Protein AF-A0A0J7Y2G0-F1 (afdb_monomer)

Organism: NCBI:txid1420583

Solvent-accessible surface area (backbone atoms only — not comparable to full-atom values): 8431 Å² total; per-residue (Å²): 136,88,83,89,79,89,82,92,79,82,90,81,89,77,84,87,79,93,72,87,75,72,84,76,80,70,81,78,85,70,76,70,76,78,75,73,81,81,51,70,70,56,50,53,44,25,52,51,48,52,50,52,51,54,52,43,63,71,36,90,88,48,54,68,71,57,38,49,31,46,49,54,36,55,74,76,39,59,58,64,57,55,28,54,51,38,51,50,55,43,61,77,36,67,92,77,60,54,88,86,39,66,67,56,44,44,53,48,46,35,45,72,37,67,49,72,80,78,76,79,74,79,73,79,76,83,81,129

Structure (mmCIF, N/CA/C/O backbone):
data_AF-A0A0J7Y2G0-F1
#
_entry.id   AF-A0A0J7Y2G0-F1
#
loop_
_atom_site.group_PDB
_atom_site.id
_atom_site.type_symbol
_atom_site.label_atom_id
_atom_site.label_alt_id
_atom_site.label_comp_id
_atom_site.label_asym_id
_atom_site.label_entity_id
_atom_site.label_seq_id
_atom_site.pdbx_PDB_ins_code
_atom_site.Cartn_x
_atom_site.Cartn_y
_atom_site.Cartn_z
_atom_site.occupancy
_atom_site.B_iso_or_equiv
_atom_site.auth_seq_id
_atom_site.auth_comp_id
_atom_site.auth_asym_id
_atom_site.auth_atom_id
_atom_site.pdbx_PDB_model_num
ATOM 1 N N . MET A 1 1 ? -41.825 3.985 -41.864 1.00 41.22 1 MET A N 1
ATOM 2 C CA . MET A 1 1 ? -43.175 3.892 -42.458 1.00 41.22 1 MET A CA 1
ATOM 3 C C . MET A 1 1 ? -44.177 4.258 -41.371 1.00 41.22 1 MET A C 1
ATOM 5 O O . MET A 1 1 ? -44.039 3.718 -40.279 1.00 41.22 1 MET A O 1
ATOM 9 N N . PRO A 1 2 ? -45.068 5.230 -41.613 1.00 50.19 2 PRO A N 1
ATOM 10 C CA . PRO A 1 2 ? -46.095 5.662 -40.667 1.00 50.19 2 PRO A CA 1
ATOM 11 C C . PRO A 1 2 ? -47.352 4.769 -40.748 1.00 50.19 2 PRO A C 1
ATOM 13 O O . PRO A 1 2 ? -47.432 3.907 -41.618 1.00 50.19 2 PRO A O 1
ATOM 16 N N . MET A 1 3 ? -48.331 5.090 -39.890 1.00 41.53 3 MET A N 1
ATOM 17 C CA . MET A 1 3 ? -49.769 4.744 -39.920 1.00 41.53 3 MET A CA 1
ATOM 18 C C . MET A 1 3 ? -50.265 3.602 -39.017 1.00 41.53 3 MET A C 1
ATOM 20 O O . MET A 1 3 ? -50.385 2.443 -39.398 1.00 41.53 3 MET A O 1
ATOM 24 N N . ASP A 1 4 ? -50.611 4.047 -37.807 1.00 54.41 4 ASP A N 1
ATOM 25 C CA . ASP A 1 4 ? -51.839 3.804 -37.038 1.00 54.41 4 ASP A CA 1
ATOM 26 C C . ASP A 1 4 ? -53.012 3.124 -37.779 1.00 54.41 4 ASP A C 1
ATOM 28 O O . ASP A 1 4 ? -53.429 3.576 -38.849 1.00 54.41 4 ASP A O 1
ATOM 32 N N . ARG A 1 5 ? -53.602 2.097 -37.148 1.00 55.16 5 ARG A N 1
ATOM 33 C CA . ARG A 1 5 ? -54.989 1.666 -37.380 1.00 55.16 5 ARG A CA 1
ATOM 34 C C . ARG A 1 5 ? -55.643 1.214 -36.075 1.00 55.16 5 ARG A C 1
ATOM 36 O O . ARG A 1 5 ? -55.357 0.150 -35.533 1.00 55.16 5 ARG A O 1
ATOM 43 N N . SER A 1 6 ? -56.571 2.051 -35.637 1.00 50.25 6 SER A N 1
ATOM 44 C CA . SER A 1 6 ? -57.633 1.811 -34.668 1.00 50.25 6 SER A CA 1
ATOM 45 C C . SER A 1 6 ? -58.366 0.474 -34.856 1.00 50.25 6 SER A C 1
ATOM 47 O O . SER A 1 6 ? -58.675 0.111 -35.985 1.00 50.25 6 SER A O 1
ATOM 49 N N . THR A 1 7 ? -58.788 -0.159 -33.753 1.00 52.06 7 THR A N 1
ATOM 50 C CA . THR A 1 7 ? -60.197 -0.572 -33.558 1.00 52.06 7 THR A CA 1
ATOM 51 C C . THR A 1 7 ? -60.456 -0.930 -32.095 1.00 52.06 7 THR A C 1
ATOM 53 O O . THR A 1 7 ? -59.913 -1.891 -31.560 1.00 52.06 7 THR A O 1
ATOM 56 N N . ALA A 1 8 ? -61.313 -0.135 -31.461 1.00 52.88 8 ALA A N 1
ATOM 57 C CA . ALA A 1 8 ? -61.912 -0.386 -30.162 1.00 52.88 8 ALA A CA 1
ATOM 58 C C . ALA A 1 8 ? -63.005 -1.454 -30.274 1.00 52.88 8 ALA A C 1
ATOM 60 O O . ALA A 1 8 ? -63.907 -1.269 -31.082 1.00 52.88 8 ALA A O 1
ATOM 61 N N . TRP A 1 9 ? -62.989 -2.492 -29.431 1.00 51.31 9 TRP A N 1
ATOM 62 C CA . TRP A 1 9 ? -64.177 -3.301 -29.133 1.00 51.31 9 TRP A CA 1
ATOM 63 C C . TRP A 1 9 ? -64.248 -3.626 -27.635 1.00 51.31 9 TRP A C 1
ATOM 65 O O . TRP A 1 9 ? -63.486 -4.424 -27.105 1.00 51.31 9 TRP A O 1
ATOM 75 N N . ALA A 1 10 ? -65.195 -2.937 -27.000 1.00 48.22 10 ALA A N 1
ATOM 76 C CA . ALA A 1 10 ? -66.141 -3.403 -25.990 1.00 48.22 10 ALA A CA 1
ATOM 77 C C . ALA A 1 10 ? -65.649 -4.182 -24.753 1.00 48.22 10 ALA A C 1
ATOM 79 O O . ALA A 1 10 ? -65.245 -5.341 -24.787 1.00 48.22 10 ALA A O 1
ATOM 80 N N . ALA A 1 11 ? -65.895 -3.527 -23.620 1.00 53.88 11 ALA A N 1
ATOM 81 C CA . ALA A 1 11 ? -65.981 -4.063 -22.275 1.00 53.88 11 ALA A CA 1
ATOM 82 C C . ALA A 1 11 ? -66.800 -5.364 -22.156 1.00 53.88 11 ALA A C 1
ATOM 84 O O . ALA A 1 11 ? -67.909 -5.475 -22.681 1.00 53.88 11 ALA A O 1
ATOM 85 N N . ARG A 1 12 ? -66.314 -6.279 -21.311 1.00 54.59 12 ARG A N 1
ATOM 86 C CA . ARG A 1 12 ? -67.153 -7.212 -20.551 1.00 54.59 12 ARG A CA 1
ATOM 87 C C . ARG A 1 12 ? -66.717 -7.231 -19.089 1.00 54.59 12 ARG A C 1
ATOM 89 O O . ARG A 1 12 ? -65.697 -7.808 -18.733 1.00 54.59 12 ARG A O 1
ATOM 96 N N . LEU A 1 13 ? -67.522 -6.572 -18.261 1.00 54.97 13 LEU A N 1
ATOM 97 C CA . LEU A 1 13 ? -67.602 -6.782 -16.819 1.00 54.97 13 LEU A CA 1
ATOM 98 C C . LEU A 1 13 ? -68.386 -8.074 -16.550 1.00 54.97 13 LEU A C 1
ATOM 100 O O . LEU A 1 13 ? -69.525 -8.186 -16.993 1.00 54.97 13 LEU A O 1
ATOM 104 N N . ALA A 1 14 ? -67.790 -9.006 -15.808 1.00 49.25 14 ALA A N 1
ATOM 105 C CA . ALA A 1 14 ? -68.461 -10.020 -14.981 1.00 49.25 14 ALA A CA 1
ATOM 106 C C . ALA A 1 14 ? -67.375 -10.660 -14.094 1.00 49.25 14 ALA A C 1
ATOM 108 O O . ALA A 1 14 ? -66.516 -11.384 -14.579 1.00 49.25 14 ALA A O 1
ATOM 109 N N . LEU A 1 15 ? -67.150 -10.137 -12.890 1.00 51.38 15 LEU A N 1
ATOM 110 C CA . LEU A 1 15 ? -67.677 -10.665 -11.627 1.00 51.38 15 LEU A CA 1
ATOM 111 C C . LEU A 1 15 ? -67.374 -12.159 -11.392 1.00 51.38 15 LEU A C 1
ATOM 113 O O . LEU A 1 15 ? -68.073 -13.032 -11.890 1.00 51.38 15 LEU A O 1
ATOM 117 N N . GLY A 1 16 ? -66.391 -12.399 -10.518 1.00 50.69 16 GLY A N 1
ATOM 118 C CA . GLY A 1 16 ? -66.382 -13.536 -9.599 1.00 50.69 16 GLY A CA 1
ATOM 119 C C . GLY A 1 16 ? -65.687 -14.807 -10.078 1.00 50.69 16 GLY A C 1
ATOM 120 O O . GLY A 1 16 ? -66.295 -15.635 -10.736 1.00 50.69 16 GLY A O 1
ATOM 121 N N . LEU A 1 17 ? -64.469 -15.035 -9.584 1.00 45.19 17 LEU A N 1
ATOM 122 C CA . LEU A 1 17 ? -64.137 -16.306 -8.940 1.00 45.19 17 LEU A CA 1
ATOM 123 C C . LEU A 1 17 ? -63.012 -16.053 -7.929 1.00 45.19 17 LEU A C 1
ATOM 125 O O . LEU A 1 17 ? -61.891 -15.695 -8.285 1.00 45.19 17 LEU A O 1
ATOM 129 N N . ALA A 1 18 ? -63.349 -16.186 -6.650 1.00 54.09 18 ALA A N 1
ATOM 130 C CA . ALA A 1 18 ? -62.392 -16.198 -5.562 1.00 54.09 18 ALA A CA 1
ATOM 131 C C . ALA A 1 18 ? -61.466 -17.411 -5.727 1.00 54.09 18 ALA A C 1
ATOM 133 O O . ALA A 1 18 ? -61.916 -18.552 -5.638 1.00 54.09 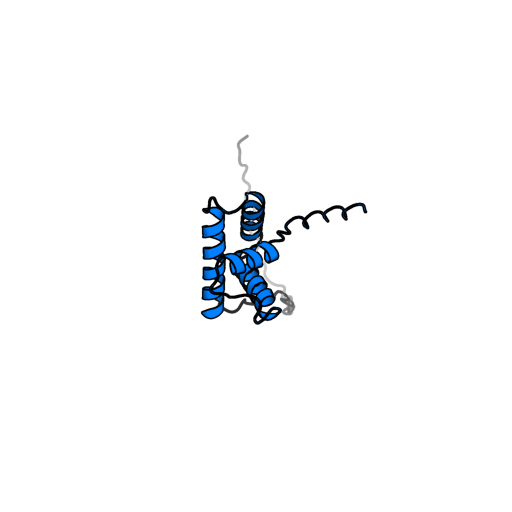18 ALA A O 1
ATOM 134 N N . ILE A 1 19 ? -60.176 -17.163 -5.942 1.00 53.34 19 ILE A N 1
ATOM 135 C CA . ILE A 1 19 ? -59.127 -18.156 -5.727 1.00 53.34 19 ILE A CA 1
ATOM 136 C C . ILE A 1 19 ? -58.265 -17.597 -4.606 1.00 53.34 19 ILE A C 1
ATOM 138 O O . ILE A 1 19 ? -57.60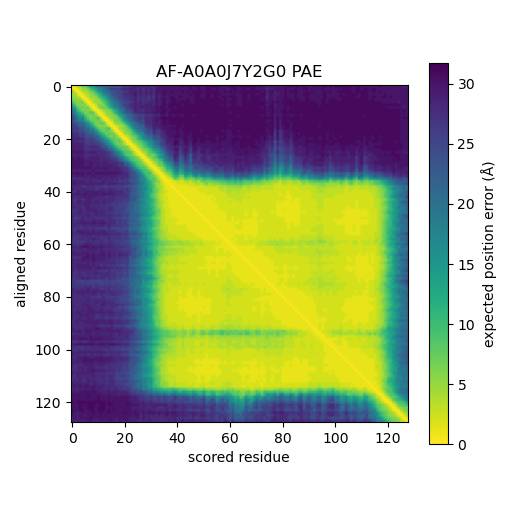0 -16.574 -4.759 1.00 53.34 19 ILE A O 1
ATOM 142 N N . ALA A 1 20 ? -58.351 -18.252 -3.453 1.00 53.19 20 ALA A N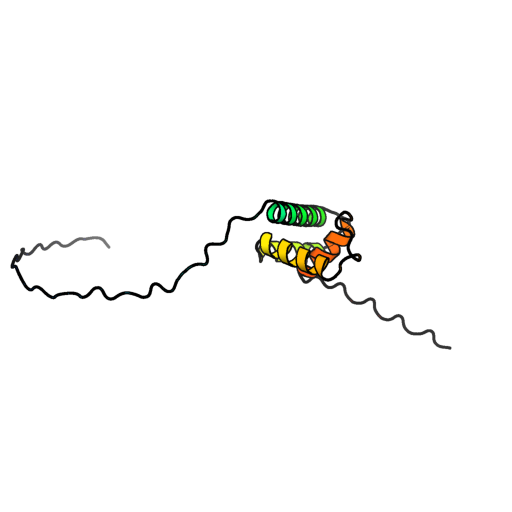 1
ATOM 143 C CA . ALA A 1 20 ? -57.481 -18.031 -2.316 1.00 53.19 20 ALA A CA 1
ATOM 144 C C . ALA A 1 20 ? -56.028 -18.259 -2.752 1.00 53.19 20 ALA A C 1
ATOM 146 O O . ALA A 1 20 ? -55.572 -19.394 -2.874 1.00 53.19 20 ALA A O 1
ATOM 147 N N . VAL A 1 21 ? -55.305 -17.172 -3.014 1.00 52.56 21 VAL A N 1
ATOM 148 C CA . VAL A 1 21 ? -53.859 -17.220 -3.207 1.00 52.56 21 VAL A CA 1
ATOM 149 C C . VAL A 1 21 ? -53.255 -17.189 -1.812 1.00 52.56 21 VAL A C 1
ATOM 151 O O . VAL A 1 21 ? -53.257 -16.160 -1.137 1.00 52.56 21 VAL A O 1
ATOM 154 N N . MET A 1 22 ? -52.810 -18.352 -1.341 1.00 52.72 22 MET A N 1
ATOM 155 C CA . MET A 1 22 ? -51.942 -18.436 -0.171 1.00 52.72 22 MET A CA 1
ATOM 156 C C . MET A 1 22 ? -50.759 -17.476 -0.363 1.00 52.72 22 MET A C 1
ATOM 158 O O . MET A 1 22 ? -50.237 -17.398 -1.481 1.00 52.72 22 MET A O 1
ATOM 162 N N . PRO A 1 23 ? -50.294 -16.760 0.676 1.00 47.72 23 PRO A N 1
ATOM 163 C CA . PRO A 1 23 ? -49.044 -16.036 0.570 1.00 47.72 23 PRO A CA 1
ATOM 164 C C . PRO A 1 23 ? -47.945 -17.090 0.434 1.00 47.72 23 PRO A C 1
ATOM 166 O O . PRO A 1 23 ? -47.540 -17.720 1.410 1.00 47.72 23 PRO A O 1
ATOM 169 N N . ALA A 1 24 ? -47.490 -17.325 -0.795 1.00 50.59 24 ALA A N 1
ATOM 170 C CA . ALA A 1 24 ? -46.229 -17.997 -1.022 1.00 50.59 24 ALA A CA 1
ATOM 171 C C . ALA A 1 24 ? -45.169 -17.123 -0.351 1.00 50.59 24 ALA A C 1
ATOM 173 O O . ALA A 1 24 ? -44.831 -16.046 -0.842 1.00 50.59 24 ALA A O 1
ATOM 174 N N . ALA A 1 25 ? -44.714 -17.556 0.824 1.00 58.78 25 ALA A N 1
ATOM 175 C CA . ALA A 1 25 ? -43.542 -17.018 1.478 1.00 58.78 25 ALA A CA 1
ATOM 176 C C . ALA A 1 25 ? -42.366 -17.237 0.526 1.00 58.78 25 ALA A C 1
ATOM 178 O O . ALA A 1 25 ? -41.772 -18.312 0.480 1.00 58.78 25 ALA A O 1
ATOM 179 N N . VAL A 1 26 ? -42.085 -16.232 -0.299 1.00 57.34 26 VAL A N 1
ATOM 180 C CA . VAL A 1 26 ? -40.882 -16.196 -1.117 1.00 57.34 26 VAL A CA 1
ATOM 181 C C . VAL A 1 26 ? -39.725 -16.103 -0.124 1.00 57.34 26 VAL A C 1
ATOM 183 O O . VAL A 1 26 ? -39.682 -15.139 0.647 1.00 57.34 26 VAL A O 1
ATOM 186 N N . PRO A 1 27 ? -38.802 -17.077 -0.063 1.00 50.53 27 PRO A N 1
ATOM 187 C CA . PRO A 1 27 ? -37.613 -16.909 0.741 1.00 50.53 27 PRO A CA 1
ATOM 188 C C . PRO A 1 27 ? -36.753 -15.890 -0.001 1.00 50.53 27 PRO A C 1
ATOM 190 O O . PRO A 1 27 ? -36.046 -16.220 -0.951 1.00 50.53 27 PRO A O 1
ATOM 193 N N . THR A 1 28 ? -36.846 -14.626 0.400 1.00 54.00 28 THR A N 1
ATOM 194 C CA . THR A 1 28 ? -35.978 -13.549 -0.078 1.00 54.00 28 THR A CA 1
ATOM 195 C C . THR A 1 28 ? -34.577 -13.762 0.501 1.00 54.00 28 THR A C 1
ATOM 197 O O . THR A 1 28 ? -34.122 -13.051 1.393 1.00 54.00 28 THR A O 1
ATOM 200 N N . GLN A 1 29 ? -33.884 -14.794 0.022 1.00 57.25 29 GLN A N 1
ATOM 201 C CA . GLN A 1 29 ? -32.471 -15.039 0.280 1.00 57.25 29 GLN A CA 1
ATOM 202 C C . GLN A 1 29 ? -31.641 -14.121 -0.615 1.00 57.25 29 GLN A C 1
ATOM 204 O O . GLN A 1 29 ? -31.003 -14.538 -1.572 1.00 57.25 29 GLN A O 1
ATOM 209 N N . ALA A 1 30 ? -31.677 -12.835 -0.303 1.00 55.62 30 ALA A N 1
ATOM 210 C CA . ALA A 1 30 ? -30.682 -11.881 -0.757 1.00 55.62 30 ALA A CA 1
ATOM 211 C C . ALA A 1 30 ? -30.544 -10.810 0.323 1.00 55.62 30 ALA A C 1
ATOM 213 O O . ALA A 1 30 ? -30.818 -9.632 0.113 1.00 55.62 30 ALA A O 1
ATOM 214 N N . MET A 1 31 ? -30.128 -11.236 1.519 1.00 50.62 31 MET A N 1
ATOM 215 C CA . MET A 1 31 ? -29.483 -10.316 2.443 1.00 50.62 31 MET A CA 1
ATOM 216 C C . MET A 1 31 ? -28.144 -9.937 1.811 1.00 50.62 31 MET A C 1
ATOM 218 O O . MET A 1 31 ? -27.126 -10.589 2.039 1.00 50.62 31 MET A O 1
ATOM 222 N N . ALA A 1 32 ? -28.153 -8.892 0.981 1.00 57.25 32 ALA A N 1
ATOM 223 C CA . ALA A 1 32 ? -26.965 -8.083 0.792 1.00 57.25 32 ALA A CA 1
ATOM 224 C C . ALA A 1 32 ? -26.495 -7.725 2.203 1.00 57.25 32 ALA A C 1
ATOM 226 O O . ALA A 1 32 ? -27.213 -7.047 2.939 1.00 57.25 32 ALA A O 1
ATOM 227 N N . GLN A 1 33 ? -25.365 -8.293 2.628 1.00 57.53 33 GLN A N 1
ATOM 228 C CA . GLN A 1 33 ? -24.786 -7.992 3.927 1.00 57.53 33 GLN A CA 1
ATOM 229 C C . GLN A 1 33 ? -24.625 -6.477 3.987 1.00 57.53 33 GLN A C 1
ATOM 231 O O . GLN A 1 33 ? -23.818 -5.915 3.246 1.00 57.53 33 GLN A O 1
ATOM 236 N N . ALA A 1 34 ? -25.442 -5.818 4.808 1.00 59.06 34 ALA A N 1
ATOM 237 C CA . ALA A 1 34 ? -25.317 -4.395 5.046 1.00 59.06 34 ALA A CA 1
ATOM 238 C C . ALA A 1 34 ? -23.909 -4.175 5.601 1.00 59.06 34 ALA A C 1
ATOM 240 O O . ALA A 1 34 ? -23.596 -4.580 6.722 1.00 59.06 34 ALA A O 1
ATOM 241 N N . GLN A 1 35 ? -23.029 -3.623 4.769 1.00 67.56 35 GLN A N 1
ATOM 242 C CA . GLN A 1 35 ? -21.672 -3.303 5.173 1.00 67.56 35 GLN A CA 1
ATOM 243 C C . GLN A 1 35 ? -21.788 -2.219 6.239 1.00 67.56 35 GLN A C 1
ATOM 245 O O . GLN A 1 35 ? -22.334 -1.145 5.983 1.00 67.56 35 GLN A O 1
ATOM 250 N N . ALA A 1 36 ? -21.340 -2.534 7.454 1.00 80.56 36 ALA A N 1
ATOM 251 C CA . ALA A 1 36 ? -21.305 -1.563 8.532 1.00 80.56 36 ALA A CA 1
ATOM 252 C C . ALA A 1 36 ? -20.517 -0.328 8.077 1.00 80.56 36 ALA A C 1
ATOM 254 O O . ALA A 1 36 ? -19.524 -0.446 7.352 1.00 80.56 36 ALA A O 1
ATOM 255 N N . ALA A 1 37 ? -20.966 0.854 8.501 1.00 89.25 37 ALA A N 1
ATOM 256 C CA . ALA A 1 37 ? -20.246 2.086 8.219 1.00 89.25 37 ALA A CA 1
ATOM 257 C C . ALA A 1 37 ? -18.790 1.973 8.721 1.00 89.25 37 ALA A C 1
ATOM 259 O O . ALA A 1 37 ? -18.561 1.422 9.804 1.00 89.25 37 ALA A O 1
ATOM 260 N N . PRO A 1 38 ? -17.804 2.476 7.958 1.00 89.44 38 PRO A N 1
ATOM 261 C CA . PRO A 1 38 ? -16.406 2.364 8.338 1.00 89.44 38 PRO A CA 1
ATOM 262 C C . PRO A 1 38 ? -16.113 3.169 9.609 1.00 89.44 38 PRO A C 1
ATOM 264 O O . PRO A 1 38 ? -16.612 4.277 9.812 1.00 89.44 38 PRO A O 1
ATOM 267 N N . THR A 1 39 ? -15.269 2.609 10.468 1.00 95.88 39 THR A N 1
ATOM 268 C CA . THR A 1 39 ? -14.765 3.284 11.670 1.00 95.88 39 THR A CA 1
ATOM 269 C C . THR A 1 39 ? -13.769 4.391 11.303 1.00 95.88 39 THR A C 1
ATOM 271 O O . THR A 1 39 ? -13.165 4.365 10.230 1.00 95.88 39 THR A O 1
ATOM 274 N N . LYS A 1 40 ? -13.521 5.336 12.224 1.00 96.25 40 LYS A N 1
ATOM 275 C CA . LYS A 1 40 ? -12.488 6.377 12.036 1.00 96.25 40 LYS A CA 1
ATOM 276 C C . LYS A 1 40 ? -11.117 5.780 11.712 1.00 96.25 40 LYS A C 1
ATOM 278 O O . LYS A 1 40 ? -10.506 6.182 10.736 1.00 96.25 40 LYS A O 1
ATOM 283 N N . ALA A 1 41 ? -10.695 4.751 12.449 1.00 94.50 41 ALA A N 1
ATOM 284 C CA . ALA A 1 41 ? -9.411 4.093 12.215 1.00 94.50 41 ALA A CA 1
ATOM 285 C C . ALA A 1 41 ? -9.302 3.465 10.811 1.00 94.50 41 ALA A C 1
ATOM 287 O O . ALA A 1 41 ? -8.242 3.520 10.190 1.00 94.50 41 ALA A O 1
ATOM 288 N N . GLN A 1 42 ? -10.396 2.899 10.286 1.00 94.62 42 GLN A N 1
ATOM 289 C CA . GLN A 1 42 ? -10.426 2.361 8.921 1.00 94.62 42 GLN A CA 1
ATOM 290 C C . GLN A 1 42 ? -10.326 3.471 7.870 1.00 94.62 42 GLN A C 1
ATOM 292 O O . GLN A 1 42 ? -9.608 3.311 6.885 1.00 94.62 42 GLN A O 1
ATOM 297 N N . LEU A 1 43 ? -11.012 4.597 8.086 1.00 96.50 43 LEU A N 1
ATOM 298 C CA . LEU A 1 43 ? -10.924 5.763 7.206 1.00 96.50 43 LEU A CA 1
ATOM 299 C C . LEU A 1 43 ? -9.525 6.387 7.229 1.00 96.50 43 LEU A C 1
ATOM 301 O O . LEU A 1 43 ? -8.989 6.690 6.167 1.00 96.50 43 LEU A O 1
ATOM 305 N N . ASP A 1 44 ? -8.914 6.517 8.407 1.00 96.00 44 ASP A N 1
ATOM 306 C CA . ASP A 1 44 ? -7.561 7.056 8.567 1.00 96.00 44 ASP A CA 1
ATOM 307 C C . ASP A 1 44 ? -6.524 6.171 7.860 1.00 96.00 44 ASP A C 1
ATOM 309 O O . ASP A 1 44 ? -5.664 6.674 7.135 1.00 96.00 44 ASP A O 1
ATOM 313 N N . SER A 1 45 ? -6.640 4.845 8.006 1.00 95.25 45 SER A N 1
ATOM 314 C CA . SER A 1 45 ? -5.784 3.884 7.299 1.00 95.25 45 SER A CA 1
ATOM 315 C C . SER A 1 45 ? -5.956 3.987 5.779 1.00 95.25 45 SER A C 1
ATOM 317 O O . SER A 1 45 ? -4.973 4.115 5.045 1.00 95.25 45 SER A O 1
ATOM 319 N N . ALA A 1 46 ? -7.200 4.022 5.291 1.00 96.69 46 ALA A N 1
ATOM 320 C CA . ALA A 1 46 ? -7.500 4.171 3.868 1.00 96.69 46 ALA A CA 1
ATOM 321 C C . ALA A 1 46 ? -6.968 5.490 3.286 1.00 96.69 46 ALA A C 1
ATOM 323 O O . ALA A 1 46 ? -6.340 5.490 2.224 1.00 96.69 46 ALA A O 1
ATOM 324 N N . ALA A 1 47 ? -7.167 6.604 3.992 1.00 96.88 47 ALA A N 1
ATOM 325 C CA . ALA A 1 47 ? -6.664 7.912 3.590 1.00 96.88 47 ALA A CA 1
ATOM 326 C C . ALA A 1 47 ? -5.131 7.939 3.553 1.00 96.88 47 ALA A C 1
ATOM 328 O O . ALA A 1 47 ? -4.542 8.484 2.616 1.00 96.88 47 ALA A O 1
ATOM 329 N N . TYR A 1 48 ? -4.478 7.319 4.538 1.00 96.25 48 TYR A N 1
ATOM 330 C CA . TYR A 1 48 ? -3.024 7.228 4.581 1.00 96.25 48 TYR A CA 1
ATOM 331 C C . TYR A 1 48 ? -2.466 6.404 3.415 1.00 96.25 48 TYR A C 1
ATOM 333 O O . TYR A 1 48 ? -1.559 6.865 2.721 1.00 96.25 48 TYR A O 1
ATOM 341 N N . VAL A 1 49 ? -3.046 5.234 3.132 1.00 97.25 49 VAL A N 1
ATOM 342 C CA . VAL A 1 49 ? -2.664 4.410 1.974 1.00 97.25 49 VAL A CA 1
ATOM 343 C C . VAL A 1 49 ? -2.836 5.189 0.674 1.00 97.25 49 VAL A C 1
ATOM 345 O O . VAL A 1 49 ? -1.898 5.264 -0.119 1.00 97.25 49 VAL A O 1
ATOM 348 N N . LEU A 1 50 ? -3.986 5.837 0.473 1.00 97.25 50 LEU A N 1
ATOM 349 C CA . LEU A 1 50 ? -4.239 6.631 -0.729 1.00 97.25 50 LEU A CA 1
ATOM 350 C C . LEU A 1 50 ? -3.222 7.770 -0.891 1.00 97.25 50 LEU A C 1
ATOM 352 O O . LEU A 1 50 ? -2.725 7.998 -1.996 1.00 97.25 50 LEU A O 1
ATOM 356 N N . ARG A 1 51 ? -2.874 8.462 0.202 1.00 96.81 51 ARG A N 1
ATOM 357 C CA . ARG A 1 51 ? -1.836 9.502 0.206 1.00 96.81 51 ARG A CA 1
ATOM 358 C C . ARG A 1 51 ? -0.494 8.946 -0.265 1.00 96.81 51 ARG A C 1
ATOM 360 O O . ARG A 1 51 ? 0.104 9.536 -1.159 1.00 96.81 51 ARG A O 1
ATOM 367 N N . ILE A 1 52 ? -0.037 7.827 0.303 1.00 97.44 52 ILE A N 1
ATOM 368 C CA . ILE A 1 52 ? 1.241 7.204 -0.077 1.00 97.44 52 ILE A CA 1
ATOM 369 C C . ILE A 1 52 ? 1.241 6.824 -1.557 1.00 97.44 52 ILE A C 1
ATOM 371 O O . ILE A 1 52 ? 2.190 7.157 -2.266 1.00 97.44 52 ILE A O 1
ATOM 375 N N . VAL A 1 53 ? 0.166 6.200 -2.048 1.00 97.44 53 VAL A N 1
ATOM 376 C CA . VAL A 1 53 ? 0.065 5.833 -3.467 1.00 97.44 53 VAL A CA 1
ATOM 377 C C . VAL A 1 53 ? 0.103 7.069 -4.360 1.00 97.44 53 VAL A C 1
ATOM 379 O O . VAL A 1 53 ? 0.860 7.108 -5.325 1.00 97.44 53 VAL A O 1
ATOM 382 N N . THR A 1 54 ? -0.656 8.109 -4.021 1.00 96.62 54 THR A N 1
ATOM 383 C CA . THR A 1 54 ? -0.713 9.341 -4.821 1.00 96.62 54 THR A CA 1
ATOM 384 C C . THR A 1 54 ? 0.652 10.029 -4.871 1.00 96.62 54 THR A C 1
ATOM 386 O O . THR A 1 54 ? 1.109 10.417 -5.946 1.00 96.62 54 THR A O 1
ATOM 389 N N . SER A 1 55 ? 1.348 10.116 -3.733 1.00 97.06 55 SER A N 1
ATOM 390 C CA . SER A 1 55 ? 2.718 10.632 -3.671 1.00 97.06 55 SER A CA 1
ATOM 391 C C . SER A 1 55 ? 3.691 9.788 -4.498 1.00 97.06 55 SER A C 1
ATOM 393 O O . SER A 1 55 ? 4.533 10.347 -5.194 1.00 97.06 55 SER A O 1
ATOM 395 N N . ALA A 1 56 ? 3.561 8.459 -4.486 1.00 96.81 56 ALA A N 1
ATOM 396 C CA . ALA A 1 56 ? 4.402 7.576 -5.289 1.00 96.81 56 ALA A CA 1
ATOM 397 C C . ALA A 1 56 ? 4.167 7.753 -6.798 1.00 96.81 56 ALA A C 1
ATOM 399 O O . ALA A 1 56 ? 5.126 7.819 -7.562 1.00 96.81 56 ALA A O 1
ATOM 400 N N . LEU A 1 57 ? 2.911 7.896 -7.233 1.00 96.81 57 LEU A N 1
ATOM 401 C CA . LEU A 1 57 ? 2.570 8.142 -8.639 1.00 96.81 57 LEU A CA 1
ATOM 402 C C . LEU A 1 57 ? 3.155 9.471 -9.150 1.00 96.81 57 LEU A C 1
ATOM 404 O O . LEU A 1 57 ? 3.640 9.539 -10.282 1.00 96.81 57 LEU A O 1
ATOM 408 N N . GLN A 1 58 ? 3.162 10.501 -8.301 1.00 96.75 58 GLN A N 1
ATOM 409 C CA . GLN A 1 58 ? 3.696 11.832 -8.612 1.00 96.75 58 GLN A CA 1
ATOM 410 C C . GLN A 1 58 ? 5.223 11.941 -8.474 1.00 96.75 58 GLN A C 1
ATOM 412 O O . GLN A 1 58 ? 5.817 12.883 -8.989 1.00 96.75 58 GLN A O 1
ATOM 417 N N . SER A 1 59 ? 5.871 10.999 -7.788 1.00 96.44 59 SER A N 1
ATOM 418 C CA . SER A 1 59 ? 7.311 11.041 -7.524 1.00 96.44 59 SER A CA 1
ATOM 419 C C . SER A 1 59 ? 8.135 10.661 -8.752 1.00 96.44 59 SER A C 1
ATOM 421 O O . SER A 1 59 ? 7.839 9.669 -9.411 1.00 96.44 59 SER A O 1
ATOM 423 N N . ASN A 1 60 ? 9.218 11.385 -9.034 1.00 95.69 60 ASN A N 1
ATOM 424 C CA . ASN A 1 60 ? 10.187 10.987 -10.064 1.00 95.69 60 ASN A CA 1
ATOM 425 C C . ASN A 1 60 ? 11.126 9.860 -9.598 1.00 95.69 60 ASN A C 1
ATOM 427 O O . ASN A 1 60 ? 11.760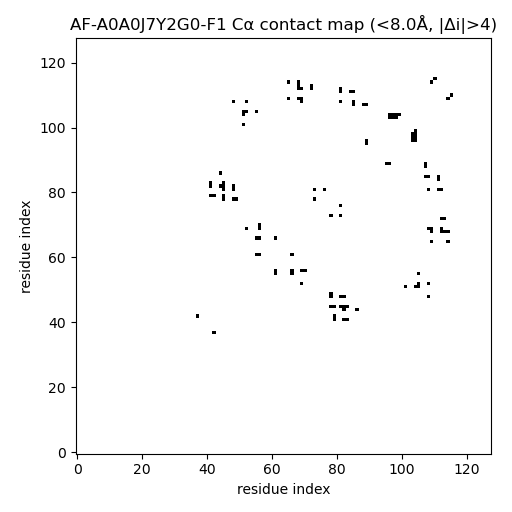 9.219 -10.427 1.00 95.69 60 ASN A O 1
ATOM 431 N N . GLU A 1 61 ? 11.165 9.588 -8.292 1.00 94.25 61 GLU A N 1
ATOM 432 C CA . GLU A 1 61 ? 12.032 8.577 -7.670 1.00 94.25 61 GLU A CA 1
ATOM 433 C C . GLU A 1 61 ? 11.427 7.164 -7.708 1.00 94.25 61 GLU A C 1
ATOM 435 O O . GLU A 1 61 ? 12.091 6.183 -7.383 1.00 94.25 61 GLU A O 1
ATOM 440 N N . VAL A 1 62 ? 10.143 7.043 -8.061 1.00 95.75 62 VAL A N 1
ATOM 441 C CA . VAL A 1 62 ? 9.447 5.753 -8.131 1.00 95.75 62 VAL A CA 1
ATOM 442 C C . VAL A 1 62 ? 9.453 5.252 -9.567 1.00 95.75 62 VAL A C 1
ATOM 444 O O . VAL A 1 62 ? 8.975 5.924 -10.481 1.00 95.75 62 VAL A O 1
ATOM 447 N N . GLU A 1 63 ? 9.961 4.040 -9.766 1.00 94.19 63 GLU A N 1
ATOM 448 C CA . GLU A 1 63 ? 10.071 3.436 -11.090 1.00 94.19 63 GLU A CA 1
ATOM 449 C C . GLU A 1 63 ? 8.692 3.191 -11.732 1.00 94.19 63 GLU A C 1
ATOM 451 O O . GLU A 1 63 ? 7.707 2.854 -11.065 1.00 94.19 63 GLU A O 1
ATOM 456 N N . ALA A 1 64 ? 8.621 3.308 -13.061 1.00 95.38 64 ALA A N 1
ATOM 457 C CA . ALA A 1 64 ? 7.378 3.151 -13.822 1.00 95.38 64 ALA A CA 1
ATOM 458 C C . ALA A 1 64 ? 6.625 1.820 -13.575 1.00 95.38 64 ALA A C 1
ATOM 460 O O . ALA A 1 64 ? 5.392 1.859 -13.485 1.00 95.38 64 ALA A O 1
ATOM 461 N N . PRO A 1 65 ? 7.290 0.656 -13.406 1.00 94.50 65 PRO A N 1
ATOM 462 C CA . PRO A 1 65 ? 6.599 -0.597 -13.094 1.00 94.50 65 PRO A CA 1
ATOM 463 C C . PRO A 1 65 ? 5.877 -0.567 -11.743 1.00 94.50 65 PRO A C 1
ATOM 465 O O . PRO A 1 65 ? 4.770 -1.089 -11.626 1.00 94.50 65 PRO A O 1
ATOM 468 N N . VAL A 1 66 ? 6.463 0.092 -10.737 1.00 96.12 66 VAL A N 1
ATOM 469 C CA . VAL A 1 66 ? 5.831 0.268 -9.422 1.00 96.12 66 VAL A CA 1
ATOM 470 C C . VAL A 1 66 ? 4.596 1.149 -9.563 1.00 96.12 66 VAL A C 1
ATOM 472 O O . VAL A 1 66 ? 3.527 0.788 -9.082 1.00 96.12 66 VAL A O 1
ATOM 475 N N . LYS A 1 67 ? 4.712 2.279 -10.272 1.00 97.06 67 LYS A N 1
ATOM 476 C CA . LYS A 1 67 ? 3.576 3.181 -10.519 1.00 97.06 67 LYS A CA 1
ATOM 477 C C . LYS A 1 67 ? 2.424 2.482 -11.236 1.00 97.06 67 LYS A C 1
ATOM 479 O O . LYS A 1 67 ? 1.277 2.658 -10.840 1.00 97.06 67 LYS A O 1
ATOM 484 N N . SER A 1 68 ? 2.737 1.676 -12.249 1.00 96.56 68 SER A N 1
ATOM 485 C CA . SER A 1 68 ? 1.738 0.917 -13.009 1.00 96.56 68 SER A CA 1
ATOM 486 C C . SER A 1 68 ? 1.003 -0.068 -12.097 1.00 96.56 68 SER A C 1
ATOM 488 O O . SER A 1 68 ? -0.218 -0.014 -12.005 1.00 96.56 68 SER A O 1
ATOM 490 N N . ALA A 1 69 ? 1.741 -0.860 -11.308 1.00 97.1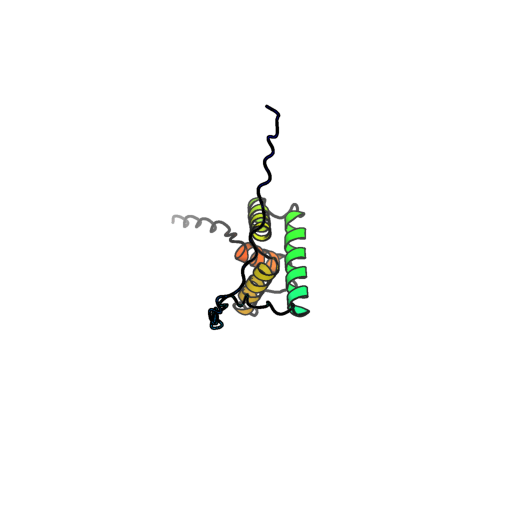2 69 ALA A N 1
ATOM 491 C CA . ALA A 1 69 ? 1.148 -1.790 -10.347 1.00 97.12 69 ALA A CA 1
ATOM 492 C C . ALA A 1 69 ? 0.260 -1.086 -9.306 1.00 97.12 69 ALA A C 1
ATOM 494 O O . ALA A 1 69 ? -0.822 -1.569 -8.979 1.00 97.12 69 ALA A O 1
ATOM 495 N N . LEU A 1 70 ? 0.691 0.069 -8.790 1.00 97.69 70 LEU A N 1
ATOM 496 C CA . LEU A 1 70 ? -0.100 0.856 -7.843 1.00 97.69 70 LEU A CA 1
ATOM 497 C C . LEU A 1 70 ? -1.386 1.402 -8.473 1.00 97.69 70 LEU A C 1
ATOM 499 O O . LEU A 1 70 ? -2.442 1.357 -7.840 1.00 97.69 70 LEU A O 1
ATOM 503 N N . PHE A 1 71 ? -1.307 1.913 -9.703 1.00 97.00 71 PHE A N 1
ATOM 504 C CA . PHE A 1 71 ? -2.468 2.448 -10.404 1.00 97.00 71 PHE A CA 1
ATOM 505 C C . PHE A 1 71 ? -3.477 1.346 -10.741 1.00 97.00 71 PHE A C 1
ATOM 507 O O . PHE A 1 71 ? -4.649 1.477 -10.396 1.00 97.00 71 PHE A O 1
ATOM 514 N N . ASP A 1 72 ? -3.021 0.230 -11.312 1.00 96.94 72 ASP A N 1
ATOM 515 C CA . ASP A 1 72 ? -3.870 -0.919 -11.649 1.00 96.94 72 ASP A CA 1
ATOM 516 C C . ASP A 1 72 ? -4.556 -1.499 -10.405 1.00 96.94 72 ASP A C 1
ATOM 518 O O . ASP A 1 72 ? -5.740 -1.850 -10.424 1.00 96.94 72 ASP A O 1
ATOM 522 N N . CYS A 1 73 ? -3.824 -1.546 -9.291 1.00 97.12 73 CYS A N 1
ATOM 523 C CA . CYS A 1 73 ? -4.327 -1.972 -7.994 1.00 97.12 73 CYS A CA 1
ATOM 524 C C . CYS A 1 73 ? -5.449 -1.067 -7.480 1.00 97.12 73 CYS A C 1
ATOM 526 O O . CYS A 1 73 ? -6.495 -1.582 -7.086 1.00 97.12 73 CYS A O 1
ATOM 528 N N . LEU A 1 74 ? -5.276 0.259 -7.519 1.00 96.06 74 LEU A N 1
ATOM 529 C CA . LEU A 1 74 ? -6.331 1.202 -7.127 1.00 96.06 74 LEU A CA 1
ATOM 530 C C . LEU A 1 74 ? -7.521 1.192 -8.090 1.00 96.06 74 LEU A C 1
ATOM 532 O O . LEU A 1 74 ? -8.655 1.352 -7.651 1.00 96.06 74 LEU A O 1
ATOM 536 N N . TYR A 1 75 ? -7.279 1.004 -9.386 1.00 96.19 75 TYR A N 1
ATOM 537 C CA . TYR A 1 75 ? -8.338 0.938 -10.389 1.00 96.19 75 TYR A CA 1
ATOM 538 C C . TYR A 1 75 ? -9.225 -0.300 -10.202 1.00 96.19 75 TYR A C 1
ATOM 540 O O . TYR A 1 75 ? -10.444 -0.232 -10.341 1.00 96.19 75 TYR A O 1
ATOM 548 N N . SER A 1 76 ? -8.613 -1.430 -9.846 1.00 96.31 76 SER A N 1
ATOM 549 C CA . SER A 1 76 ? -9.292 -2.728 -9.775 1.00 96.31 76 SER A CA 1
ATOM 550 C C . SER A 1 76 ? -9.855 -3.061 -8.389 1.00 96.31 76 SER A C 1
ATOM 552 O O . SER A 1 76 ? -10.547 -4.067 -8.239 1.00 96.31 76 SER A O 1
ATOM 554 N N . ASN A 1 77 ? -9.554 -2.261 -7.360 1.00 97.00 77 ASN A N 1
ATOM 555 C CA . ASN A 1 77 ? -9.925 -2.554 -5.975 1.00 97.00 77 ASN A CA 1
ATOM 556 C C . ASN A 1 77 ? -10.480 -1.325 -5.253 1.00 97.00 77 ASN A C 1
ATOM 558 O O . ASN A 1 77 ? -10.020 -0.203 -5.436 1.00 97.00 77 ASN A O 1
ATOM 562 N N . ALA A 1 78 ? -11.408 -1.550 -4.320 1.00 95.25 78 ALA A N 1
ATOM 563 C CA . ALA A 1 78 ? -11.783 -0.511 -3.368 1.00 95.25 78 ALA A CA 1
ATOM 564 C C . ALA A 1 78 ? -10.589 -0.164 -2.462 1.00 95.25 78 ALA A C 1
ATOM 566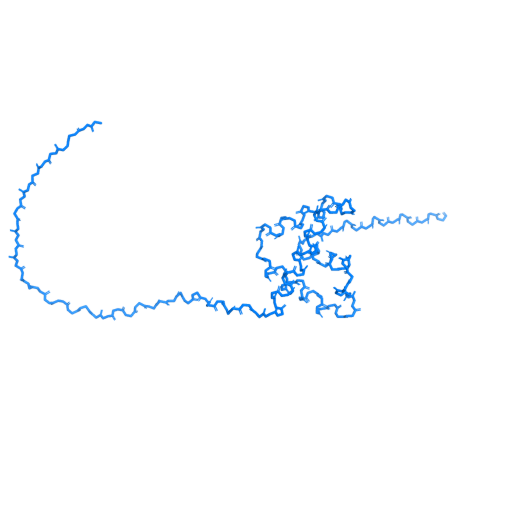 O O . ALA A 1 78 ? -9.926 -1.061 -1.934 1.00 95.25 78 ALA A O 1
ATOM 567 N N . VAL A 1 79 ? -10.364 1.129 -2.201 1.00 95.38 79 VAL A N 1
ATOM 568 C CA . VAL A 1 79 ? -9.282 1.601 -1.311 1.00 95.38 79 VAL A CA 1
ATOM 569 C C . VAL A 1 79 ? -9.360 0.940 0.070 1.00 95.38 79 VAL A C 1
ATOM 571 O O . VAL A 1 79 ? -8.330 0.579 0.630 1.00 95.38 79 VAL A O 1
ATOM 574 N N . SER A 1 80 ? -10.574 0.689 0.576 1.00 95.06 80 SER A N 1
ATOM 575 C CA . SER A 1 80 ? -10.799 -0.032 1.836 1.00 95.06 80 SER A CA 1
ATOM 576 C C . SER A 1 80 ? -10.191 -1.437 1.842 1.00 95.06 80 SER A C 1
ATOM 578 O O . SER A 1 80 ? -9.649 -1.872 2.854 1.00 95.06 80 SER A O 1
ATOM 580 N N . LYS A 1 81 ? -10.220 -2.151 0.711 1.00 96.94 81 LYS A N 1
ATOM 581 C CA . LYS A 1 81 ? -9.616 -3.484 0.592 1.00 96.94 81 LYS A CA 1
ATOM 582 C C . LYS A 1 81 ? -8.099 -3.423 0.546 1.00 96.94 81 LYS A C 1
ATOM 584 O O . LYS A 1 81 ? -7.445 -4.254 1.174 1.00 96.94 81 LYS A O 1
ATOM 589 N N . VAL A 1 82 ? -7.546 -2.422 -0.134 1.00 97.00 82 VAL A N 1
ATOM 590 C CA . VAL A 1 82 ? -6.096 -2.203 -0.178 1.00 97.00 82 VAL A CA 1
ATOM 591 C C . VAL A 1 82 ? -5.569 -1.836 1.211 1.00 97.00 82 VAL A C 1
ATOM 593 O O . VAL A 1 82 ? -4.559 -2.392 1.646 1.00 97.00 82 VAL A O 1
ATOM 596 N N . SER A 1 83 ? -6.268 -0.968 1.950 1.00 96.88 83 SER A N 1
ATOM 597 C CA . SER A 1 83 ? -5.872 -0.590 3.309 1.00 96.88 83 SER A CA 1
ATOM 598 C C . SER A 1 83 ? -6.009 -1.740 4.303 1.00 96.88 83 SER A C 1
ATOM 600 O O . SER A 1 83 ? -5.069 -1.999 5.046 1.00 96.88 83 SER A O 1
ATOM 602 N N . GLU A 1 84 ? -7.103 -2.508 4.255 1.00 97.56 84 GLU A N 1
ATOM 603 C CA . GLU A 1 84 ? -7.264 -3.723 5.070 1.00 97.56 84 GLU A CA 1
ATOM 604 C C . GLU A 1 84 ? -6.142 -4.741 4.816 1.00 97.56 84 GLU A C 1
ATOM 606 O O . GLU A 1 84 ? -5.605 -5.331 5.754 1.00 97.56 84 GLU A O 1
ATOM 611 N N . ALA A 1 85 ? -5.782 -4.973 3.551 1.00 97.88 85 ALA A N 1
ATOM 612 C CA . ALA A 1 85 ? -4.700 -5.886 3.195 1.00 97.88 85 ALA A CA 1
ATOM 613 C C . ALA A 1 85 ? -3.334 -5.360 3.661 1.00 97.88 85 ALA A C 1
ATOM 615 O O . ALA A 1 85 ? -2.538 -6.120 4.212 1.00 97.88 85 ALA A O 1
ATOM 616 N N . THR A 1 86 ? -3.093 -4.057 3.512 1.00 97.69 86 THR A N 1
ATOM 617 C CA . THR A 1 86 ? -1.888 -3.382 4.013 1.00 97.69 86 THR A CA 1
ATOM 618 C C . THR A 1 86 ? -1.765 -3.538 5.529 1.00 97.69 86 THR A C 1
ATOM 620 O O . THR A 1 86 ? -0.734 -3.997 6.021 1.00 97.69 86 THR A O 1
ATOM 623 N N . ASP A 1 87 ? -2.836 -3.259 6.277 1.00 96.69 87 ASP A N 1
ATOM 624 C CA . ASP A 1 87 ? -2.879 -3.425 7.731 1.00 96.69 87 ASP A CA 1
ATOM 625 C C . ASP A 1 87 ? -2.615 -4.872 8.160 1.00 96.69 87 ASP A C 1
ATOM 627 O O . ASP A 1 87 ? -1.855 -5.099 9.104 1.00 96.69 87 ASP A O 1
ATOM 631 N N . LYS A 1 88 ? -3.177 -5.857 7.444 1.00 97.00 88 LYS A N 1
ATOM 632 C CA . LYS A 1 88 ? -2.919 -7.286 7.691 1.00 97.00 88 LYS A CA 1
ATOM 633 C C . LYS A 1 88 ? -1.448 -7.647 7.504 1.00 97.00 88 LYS A C 1
ATOM 635 O O . LYS A 1 88 ? -0.895 -8.354 8.344 1.00 97.00 88 LYS A O 1
ATOM 640 N N . VAL A 1 89 ? -0.802 -7.161 6.441 1.00 96.25 89 VAL A N 1
ATOM 641 C CA . VAL A 1 89 ? 0.630 -7.417 6.205 1.00 96.25 89 VAL A CA 1
ATOM 642 C C . VAL A 1 89 ? 1.482 -6.800 7.311 1.00 96.25 89 VAL A C 1
ATOM 644 O O . VAL A 1 89 ? 2.401 -7.455 7.804 1.00 96.25 89 VAL A O 1
ATOM 647 N N . ILE A 1 90 ? 1.161 -5.580 7.747 1.00 95.38 90 ILE A N 1
ATOM 648 C CA . ILE A 1 90 ? 1.886 -4.909 8.834 1.00 95.38 90 ILE A CA 1
ATOM 649 C C . ILE A 1 90 ? 1.700 -5.657 10.155 1.00 95.38 90 ILE A C 1
ATOM 651 O O . ILE A 1 90 ? 2.674 -5.892 10.864 1.00 95.38 90 ILE A O 1
ATOM 655 N N . ALA A 1 91 ? 0.472 -6.068 10.477 1.00 95.88 91 ALA A N 1
ATOM 656 C CA . ALA A 1 91 ? 0.185 -6.830 11.689 1.00 95.88 91 ALA A CA 1
ATOM 657 C C . ALA A 1 91 ? 0.924 -8.178 11.707 1.00 95.88 91 ALA A C 1
ATOM 659 O O . ALA A 1 91 ? 1.514 -8.543 12.721 1.00 95.88 91 ALA A O 1
ATOM 660 N N . ALA A 1 92 ? 0.968 -8.882 10.571 1.00 96.31 92 ALA A N 1
ATOM 661 C CA . ALA A 1 92 ? 1.713 -10.133 10.423 1.00 96.31 92 ALA A CA 1
ATOM 662 C C . ALA A 1 92 ? 3.242 -9.955 10.521 1.00 96.31 92 ALA A C 1
ATOM 664 O O . ALA A 1 92 ? 3.965 -10.923 10.743 1.00 96.31 92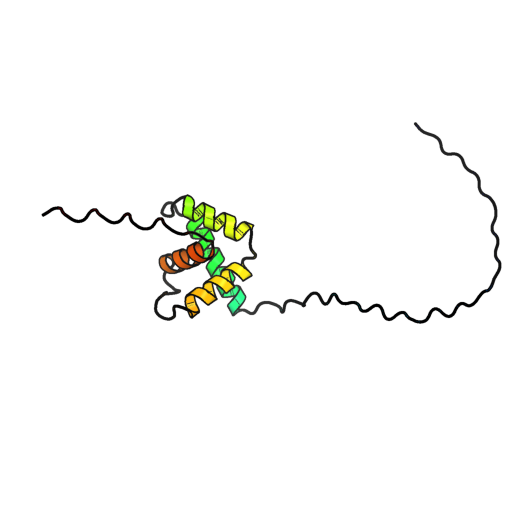 ALA A O 1
ATOM 665 N N . ASN A 1 93 ? 3.741 -8.726 10.366 1.00 94.00 93 ASN A N 1
ATOM 666 C CA . ASN A 1 93 ? 5.159 -8.372 10.416 1.00 94.00 93 ASN A CA 1
ATOM 667 C C . ASN A 1 93 ? 5.433 -7.308 11.489 1.00 94.00 93 ASN A C 1
ATOM 669 O O . ASN A 1 93 ? 6.235 -6.395 11.281 1.00 94.00 93 ASN A O 1
ATOM 673 N N . ALA A 1 94 ? 4.754 -7.414 12.635 1.00 89.56 94 ALA A N 1
ATOM 674 C CA . ALA A 1 94 ? 4.893 -6.467 13.733 1.00 89.56 94 ALA A CA 1
ATOM 675 C C . ALA A 1 94 ? 6.372 -6.247 14.112 1.00 89.56 94 ALA A C 1
ATOM 677 O O . ALA A 1 94 ? 7.150 -7.193 14.234 1.00 89.56 94 ALA A O 1
ATOM 678 N N . GLY A 1 95 ? 6.761 -4.978 14.260 1.00 90.06 95 GLY A N 1
ATOM 679 C CA . GLY A 1 95 ? 8.138 -4.572 14.560 1.00 90.06 95 GLY A CA 1
ATOM 680 C C . GLY A 1 95 ? 9.094 -4.539 13.361 1.00 90.06 95 GLY A C 1
ATOM 681 O O . GLY A 1 95 ? 10.219 -4.081 13.520 1.00 90.06 95 GLY A O 1
ATOM 682 N N . LYS A 1 96 ? 8.668 -4.982 12.167 1.00 92.00 96 LYS A N 1
ATOM 683 C CA . LYS A 1 96 ? 9.487 -4.938 10.937 1.00 92.00 96 LYS A CA 1
ATOM 684 C C . LYS A 1 96 ? 9.118 -3.808 9.980 1.00 92.00 96 LYS A C 1
ATOM 686 O O . LYS A 1 96 ? 9.878 -3.541 9.058 1.00 92.00 96 LYS A O 1
ATOM 691 N N . VAL A 1 97 ? 7.949 -3.199 10.166 1.00 92.94 97 VAL A N 1
ATOM 692 C CA . VAL A 1 97 ? 7.462 -2.087 9.345 1.00 92.94 97 VAL A CA 1
ATOM 693 C C . VAL A 1 97 ? 7.216 -0.889 10.247 1.00 92.94 97 VAL A C 1
ATOM 695 O O . VAL A 1 97 ? 6.367 -0.948 11.140 1.00 92.94 97 VAL A O 1
ATOM 698 N N . ASP A 1 98 ? 7.928 0.201 9.992 1.00 92.56 98 ASP A N 1
ATOM 699 C CA . ASP A 1 98 ? 7.617 1.501 10.569 1.00 92.56 98 ASP A CA 1
ATOM 700 C C . ASP A 1 98 ? 6.533 2.191 9.733 1.00 92.56 98 ASP A C 1
ATOM 702 O O . ASP A 1 98 ? 6.754 2.601 8.595 1.00 92.56 98 ASP A O 1
ATOM 706 N N . ARG A 1 99 ? 5.343 2.357 10.322 1.00 90.62 99 ARG A N 1
ATOM 707 C CA . ARG A 1 99 ? 4.212 3.043 9.678 1.00 90.62 99 ARG A CA 1
ATOM 708 C C . ARG A 1 99 ? 4.472 4.526 9.415 1.00 90.62 99 ARG A C 1
ATOM 710 O O . ARG A 1 99 ? 3.703 5.146 8.690 1.00 90.62 99 ARG A O 1
ATOM 717 N N . LYS A 1 100 ? 5.491 5.117 10.040 1.00 91.31 100 LYS A N 1
ATOM 718 C CA . LYS A 1 100 ? 5.874 6.518 9.832 1.00 91.31 100 LYS A CA 1
ATOM 719 C C . LYS A 1 100 ? 6.878 6.679 8.696 1.00 91.31 100 LYS A C 1
ATOM 721 O O . LYS A 1 100 ? 7.043 7.797 8.215 1.00 91.31 100 LYS A O 1
ATOM 726 N N . ASP A 1 101 ? 7.507 5.591 8.256 1.00 93.62 101 ASP A N 1
ATOM 727 C CA . ASP A 1 101 ? 8.427 5.587 7.128 1.00 93.62 101 ASP A CA 1
ATOM 728 C C . ASP A 1 101 ? 7.638 5.396 5.815 1.00 93.62 101 ASP A C 1
ATOM 730 O O . ASP A 1 101 ? 7.115 4.306 5.546 1.00 93.62 101 ASP A O 1
ATOM 734 N N . PRO A 1 102 ? 7.533 6.439 4.969 1.00 91.62 102 PRO A N 1
ATOM 735 C CA . PRO A 1 102 ? 6.765 6.363 3.732 1.00 91.62 102 PRO A CA 1
ATOM 736 C C . PRO A 1 102 ? 7.364 5.376 2.724 1.00 91.62 102 PRO A C 1
ATOM 738 O O . PRO A 1 102 ? 6.614 4.813 1.930 1.00 91.62 102 PRO A O 1
ATOM 741 N N . SER A 1 103 ? 8.677 5.128 2.761 1.00 93.00 103 SER A N 1
ATOM 742 C CA . SER A 1 103 ? 9.346 4.176 1.869 1.00 93.00 103 SER A CA 1
ATOM 743 C C . SER A 1 103 ? 9.007 2.740 2.255 1.00 93.00 103 SER A C 1
ATOM 745 O O . SER A 1 103 ? 8.694 1.920 1.390 1.00 93.00 103 SER A O 1
ATOM 747 N N . GLN A 1 104 ? 8.993 2.436 3.557 1.00 95.31 104 GLN A N 1
ATOM 748 C CA . GLN A 1 104 ? 8.563 1.122 4.046 1.00 95.31 104 GLN A CA 1
ATOM 749 C C . GLN A 1 104 ? 7.076 0.886 3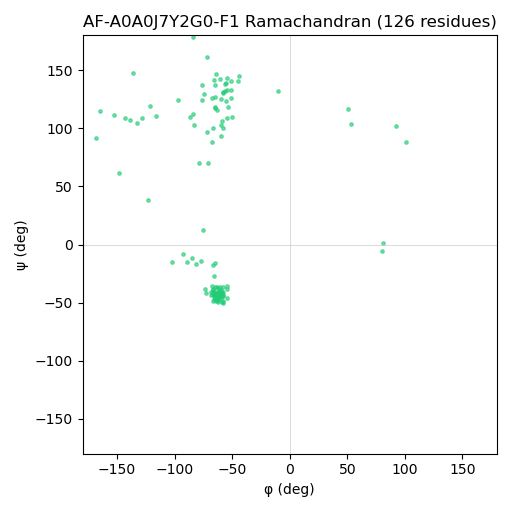.784 1.00 95.31 104 GLN A C 1
ATOM 751 O O . GLN A 1 104 ? 6.692 -0.182 3.306 1.00 95.31 104 GLN A O 1
ATOM 756 N N . MET A 1 105 ? 6.238 1.893 4.029 1.00 96.56 105 MET A N 1
ATOM 757 C CA . MET A 1 105 ? 4.811 1.811 3.729 1.00 96.56 105 MET A CA 1
ATO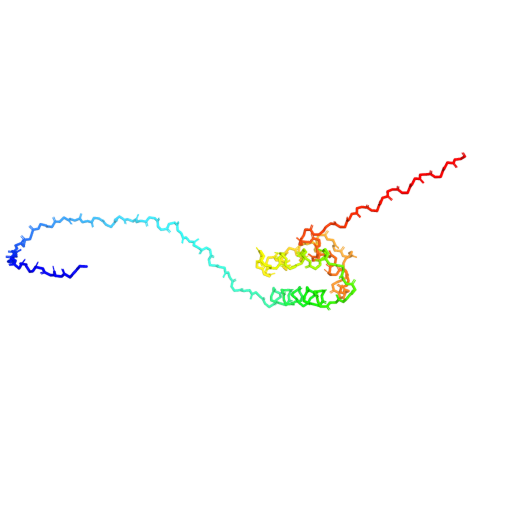M 758 C C . MET A 1 105 ? 4.549 1.629 2.234 1.00 96.56 105 MET A C 1
ATOM 760 O O . MET A 1 105 ? 3.741 0.781 1.860 1.00 96.56 105 MET A O 1
ATOM 764 N N . LEU A 1 106 ? 5.267 2.355 1.373 1.00 96.56 106 LEU A N 1
ATOM 765 C CA . LEU A 1 106 ? 5.190 2.181 -0.074 1.00 96.56 106 LEU A CA 1
ATOM 766 C C . LEU A 1 106 ? 5.568 0.757 -0.491 1.00 96.56 106 LEU A C 1
ATOM 768 O O . LEU A 1 106 ? 4.856 0.160 -1.294 1.00 96.56 106 LEU A O 1
ATOM 772 N N . ALA A 1 107 ? 6.638 0.191 0.072 1.00 95.44 107 ALA A N 1
ATOM 773 C CA . ALA A 1 107 ? 7.049 -1.178 -0.227 1.00 95.44 107 ALA A CA 1
ATOM 774 C C . ALA A 1 107 ? 5.966 -2.203 0.153 1.00 95.44 107 ALA A C 1
ATOM 776 O O . ALA A 1 107 ? 5.675 -3.113 -0.626 1.00 95.44 107 ALA A O 1
ATOM 777 N N . VAL A 1 108 ? 5.321 -2.034 1.313 1.00 97.12 108 VAL A N 1
ATOM 778 C CA . VAL A 1 108 ? 4.203 -2.892 1.733 1.00 97.12 108 VAL A CA 1
ATOM 779 C C . VAL A 1 108 ? 3.012 -2.746 0.788 1.00 97.12 108 VAL A C 1
ATOM 781 O O . VAL A 1 108 ? 2.488 -3.755 0.319 1.00 97.12 108 VAL A O 1
ATOM 784 N N . ILE A 1 109 ? 2.600 -1.514 0.477 1.00 97.88 109 ILE A N 1
ATOM 785 C CA . ILE A 1 109 ? 1.443 -1.245 -0.389 1.00 97.88 109 ILE A CA 1
ATOM 786 C C . ILE A 1 109 ? 1.696 -1.772 -1.805 1.00 97.88 109 ILE A C 1
ATOM 788 O O . ILE A 1 109 ? 0.857 -2.484 -2.348 1.00 97.88 109 ILE A O 1
ATOM 792 N N . ALA A 1 110 ? 2.868 -1.508 -2.386 1.00 97.06 110 ALA A N 1
ATOM 793 C CA . ALA A 1 110 ? 3.256 -2.058 -3.683 1.00 97.06 110 ALA A CA 1
ATOM 794 C C . ALA A 1 110 ? 3.234 -3.594 -3.655 1.00 97.06 110 ALA A C 1
ATOM 796 O O . ALA A 1 110 ? 2.728 -4.232 -4.577 1.00 97.06 110 ALA A O 1
ATOM 797 N N . GLY A 1 111 ? 3.709 -4.191 -2.559 1.00 96.50 111 GLY A N 1
ATOM 798 C CA . GLY A 1 111 ? 3.682 -5.632 -2.359 1.00 96.50 111 GLY A CA 1
ATOM 799 C C . GLY A 1 111 ? 2.273 -6.227 -2.260 1.00 96.50 111 GLY A C 1
ATOM 800 O O . GLY A 1 111 ? 2.070 -7.332 -2.768 1.00 96.50 111 GLY A O 1
ATOM 801 N N . VAL A 1 112 ? 1.325 -5.513 -1.639 1.00 97.50 112 VAL A N 1
ATOM 802 C CA . VAL A 1 112 ? -0.117 -5.833 -1.614 1.00 97.50 112 VAL A CA 1
ATOM 803 C C . VAL A 1 112 ? -0.728 -5.697 -3.006 1.00 97.50 112 VAL A C 1
ATOM 805 O O . VAL A 1 112 ? -1.514 -6.543 -3.416 1.00 97.50 112 VAL A O 1
ATOM 808 N N . CYS A 1 113 ? -0.300 -4.688 -3.759 1.00 96.88 113 CYS A N 1
ATOM 809 C CA . CYS A 1 113 ? -0.683 -4.450 -5.147 1.00 96.88 113 CYS A CA 1
ATOM 810 C C . CYS A 1 113 ? -0.005 -5.395 -6.155 1.00 96.88 113 CYS A C 1
ATOM 812 O O . CYS A 1 113 ? -0.064 -5.169 -7.359 1.00 96.88 113 CYS A O 1
ATOM 814 N N . GLY A 1 114 ? 0.642 -6.464 -5.680 1.00 93.94 114 GLY A N 1
ATOM 815 C CA . GLY A 1 114 ? 1.210 -7.508 -6.529 1.00 93.94 114 GLY A CA 1
ATOM 816 C C . GLY A 1 114 ? 2.574 -7.177 -7.132 1.00 93.94 114 GLY A C 1
ATOM 817 O O . GLY A 1 114 ? 3.143 -8.024 -7.819 1.00 93.94 114 GLY A O 1
ATOM 818 N N . TYR A 1 115 ? 3.154 -6.007 -6.843 1.00 95.44 115 TYR A N 1
ATOM 819 C CA . TYR A 1 115 ? 4.511 -5.707 -7.280 1.00 95.44 115 TYR A CA 1
ATOM 820 C C . TYR A 1 115 ? 5.506 -6.651 -6.596 1.00 95.44 115 TYR A C 1
ATOM 822 O O . TYR A 1 115 ? 5.551 -6.790 -5.365 1.00 95.44 115 TYR A O 1
ATOM 830 N N . ARG A 1 116 ? 6.326 -7.316 -7.410 1.00 88.94 116 ARG A N 1
ATOM 831 C CA . ARG A 1 116 ? 7.454 -8.125 -6.958 1.00 88.94 116 ARG A CA 1
ATOM 832 C C . ARG A 1 116 ? 8.690 -7.678 -7.731 1.00 88.94 116 ARG A C 1
ATOM 834 O O . ARG A 1 116 ? 8.754 -7.939 -8.931 1.00 88.94 116 ARG A O 1
ATOM 841 N N . PRO A 1 117 ? 9.649 -6.995 -7.080 1.00 78.62 117 PRO A N 1
ATOM 842 C CA . PRO A 1 117 ? 10.902 -6.671 -7.738 1.00 78.62 117 PRO A CA 1
ATOM 843 C C . PRO A 1 117 ? 11.598 -7.974 -8.134 1.00 78.62 117 PRO A C 1
ATOM 845 O O . PRO A 1 117 ? 11.533 -8.968 -7.403 1.00 78.62 117 PRO A O 1
ATOM 848 N N . ALA A 1 118 ? 12.241 -7.978 -9.301 1.00 74.31 118 ALA A N 1
ATOM 849 C CA . ALA A 1 118 ? 13.040 -9.116 -9.726 1.00 74.31 118 ALA A CA 1
ATOM 850 C C . ALA A 1 118 ? 14.070 -9.438 -8.635 1.00 74.31 118 ALA A C 1
ATOM 852 O O . ALA A 1 118 ? 14.729 -8.536 -8.108 1.00 74.31 118 ALA A O 1
ATOM 853 N N . ALA A 1 119 ? 14.191 -10.718 -8.274 1.00 67.44 119 ALA A N 1
ATOM 854 C CA . ALA A 1 119 ? 15.221 -11.137 -7.337 1.00 67.44 119 ALA A CA 1
ATOM 855 C C . ALA A 1 119 ? 16.585 -10.694 -7.896 1.00 67.44 119 ALA A C 1
ATOM 857 O O . ALA A 1 119 ? 16.838 -10.913 -9.086 1.00 67.44 119 ALA A O 1
ATOM 858 N N . PRO A 1 120 ? 17.454 -10.061 -7.087 1.00 62.03 120 PRO A N 1
ATOM 859 C CA . PRO A 1 120 ? 18.776 -9.686 -7.557 1.00 62.03 120 PRO A CA 1
ATOM 860 C C . PRO A 1 120 ? 19.468 -10.944 -8.078 1.00 62.03 120 PRO A C 1
ATOM 862 O O . PRO A 1 120 ? 19.559 -11.946 -7.364 1.00 62.03 120 PRO A O 1
ATOM 865 N N . ALA A 1 121 ? 19.902 -10.905 -9.340 1.00 59.59 121 ALA A N 1
ATOM 866 C CA . ALA A 1 121 ? 20.593 -12.022 -9.965 1.00 59.59 121 ALA A CA 1
ATOM 867 C C . ALA A 1 121 ? 21.747 -12.461 -9.055 1.00 59.59 121 ALA A C 1
ATOM 869 O O . ALA A 1 121 ? 22.566 -11.634 -8.637 1.00 59.59 121 ALA A O 1
ATOM 870 N N . ALA A 1 122 ? 21.785 -13.751 -8.713 1.00 65.19 122 ALA A N 1
ATOM 871 C CA . ALA A 1 122 ? 22.861 -14.313 -7.915 1.00 65.19 122 ALA A CA 1
ATOM 872 C C . ALA A 1 122 ? 24.192 -13.967 -8.594 1.00 65.19 122 ALA A C 1
ATOM 874 O O . ALA A 1 122 ? 24.423 -14.334 -9.748 1.00 65.19 122 ALA A O 1
ATOM 875 N N . ARG A 1 123 ? 25.050 -13.212 -7.898 1.00 67.50 123 ARG A N 1
ATOM 876 C CA . ARG A 1 123 ? 26.387 -12.903 -8.409 1.00 67.50 123 ARG A CA 1
ATOM 877 C C . ARG A 1 123 ? 27.109 -14.235 -8.646 1.00 67.50 123 ARG A C 1
ATOM 879 O O . ARG A 1 123 ? 27.076 -15.079 -7.747 1.00 67.50 123 ARG A O 1
ATOM 886 N N . PRO A 1 124 ? 27.743 -14.449 -9.813 1.00 66.38 124 PRO A N 1
ATOM 887 C CA . PRO A 1 124 ? 28.517 -15.657 -10.029 1.00 66.38 124 PRO A CA 1
ATOM 888 C C . PRO A 1 124 ? 29.595 -15.744 -8.947 1.00 66.38 124 PRO A C 1
ATOM 890 O O . PRO A 1 124 ? 30.291 -14.761 -8.681 1.00 66.38 124 PRO A O 1
ATOM 893 N N . ALA A 1 125 ? 29.694 -16.904 -8.295 1.00 70.19 125 ALA A N 1
ATOM 894 C CA . ALA A 1 125 ? 30.712 -17.144 -7.283 1.00 70.19 125 ALA A CA 1
ATOM 895 C C . ALA A 1 125 ? 32.108 -16.889 -7.887 1.00 70.19 125 ALA A C 1
ATOM 897 O O . ALA A 1 125 ? 32.349 -17.288 -9.033 1.00 70.19 125 ALA A O 1
ATOM 898 N N . PRO A 1 126 ? 33.023 -16.226 -7.156 1.00 67.88 126 PRO A N 1
ATOM 899 C CA . PRO A 1 126 ? 34.371 -15.994 -7.650 1.00 67.88 126 PRO A CA 1
ATOM 900 C C . PRO A 1 126 ? 35.039 -17.343 -7.931 1.00 67.88 126 PRO A C 1
ATOM 902 O O . PRO A 1 126 ? 35.072 -18.225 -7.070 1.00 67.88 126 PRO A O 1
ATOM 905 N N . LYS A 1 127 ? 35.534 -17.516 -9.160 1.00 71.25 127 LYS A N 1
ATOM 906 C CA . LYS A 1 127 ? 36.355 -18.673 -9.522 1.00 71.25 127 LYS A CA 1
ATOM 907 C C . LYS A 1 127 ? 37.682 -18.554 -8.763 1.00 71.25 127 LYS A C 1
ATOM 909 O O . LYS A 1 127 ? 38.295 -17.489 -8.803 1.00 71.25 127 LYS A O 1
ATOM 914 N N . LYS A 1 128 ? 38.044 -19.610 -8.031 1.00 58.47 128 LYS A N 1
ATOM 915 C CA . LYS A 1 128 ? 39.364 -19.764 -7.403 1.00 58.47 128 LYS A CA 1
ATOM 916 C C . LYS A 1 128 ? 40.449 -19.919 -8.458 1.00 58.47 128 LYS A C 1
ATOM 918 O O . LYS A 1 128 ? 40.134 -20.520 -9.510 1.00 58.47 128 LYS A O 1
#

pLDDT: mean 81.05, std 19.46, range [41.22, 97.88]

Foldseek 3Di:
DDDDDDDDDDDDDDDDDDDPDDPPPDPPPPPPPPPPDDDPVLVVLLVLLVVLLVCLLVDPPHDPVLNVLSVVLVVVDPSSVLSVQLVVVCVVVPPNADPVDSVSSSVSSSVSSVDDPDDPPDDPDDDD

Sequence (128 aa):
MPMDRSTAWAARLALGLAIAVMPAAVPTQAMAQAQAAPTKAQLDSAAYVLRIVTSALQSNEVEAPVKSALFDCLYSNAVSKVSEATDKVIAANAGKVDRKDPSQMLAVIAGVCGYRPAAPAARPAPKK

Secondary structure (DSSP, 8-state):
----------------------------------PPPPPHHHHHHHHHHHHHHHHHHH-TTS-HHHHHHHHHHHHHS-HHHHHHHHHHHHHHTTTT--TT-HHHHHHHHHHHTT--PPPPPPPPPPP-

Mean predicted aligned error: 14.9 Å

Radius of gyration: 30.19 Å; Cα contacts (8 Å, |Δi|>4): 65; chains: 1; bounding box: 108×32×57 Å